Protein AF-A0A6V7HT49-F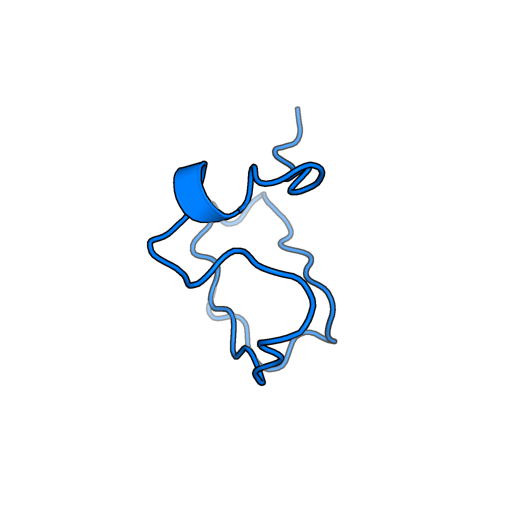1 (afdb_monomer_lite)

Secondary structure (DSSP, 8-state):
-------TTTTHHHHS----STT------------TT-----SS-------

Organism: NCBI:txid1563983

Foldseek 3Di:
DDDDDDCPPPNVCVVDNDDRDPVDDDDDDDDDDDPPVDDDDDPDDDPDDDD

InterPro domains:
  IPR042097 Aminopeptidase N-like , N-terminal domain superfamliy [G3DSA:2.60.40.1730] (1-51)
  IPR042097 Aminopeptidase N-like , N-terminal domain superfamliy [SSF63737] (3-50)
  IPR045357 Aminopeptidase N-like , N-terminal domain [PF17900] (2-49)
  IPR050344 Peptidase M1 family aminopeptidases [PTHR11533] (2-46)

Radius of gyration: 13.01 Å; chains: 1; bounding box: 28×27×27 Å

Structure (mmCIF, N/CA/C/O backbone):
data_AF-A0A6V7HT49-F1
#
_entry.id   AF-A0A6V7HT49-F1
#
loop_
_atom_site.group_PDB
_atom_site.id
_atom_site.type_symbol
_atom_site.label_atom_id
_atom_site.label_alt_id
_atom_site.label_comp_id
_atom_site.label_asym_id
_atom_site.label_entity_id
_atom_site.label_seq_id
_atom_site.pdbx_PDB_ins_code
_atom_site.Cartn_x
_atom_site.Cartn_y
_atom_site.Cartn_z
_atom_site.occupancy
_atom_site.B_iso_or_equiv
_atom_site.auth_seq_id
_atom_site.auth_comp_id
_atom_site.auth_asym_id
_atom_site.auth_atom_id
_atom_site.pdbx_PDB_model_num
ATOM 1 N N . THR A 1 1 ? 12.883 9.892 -11.031 1.00 85.06 1 THR A N 1
ATOM 2 C CA . THR A 1 1 ? 11.465 10.240 -10.792 1.00 85.06 1 THR A CA 1
ATOM 3 C C . THR A 1 1 ? 10.834 9.188 -9.909 1.00 85.06 1 THR A C 1
ATOM 5 O O . THR A 1 1 ? 11.108 8.016 -10.130 1.00 85.06 1 THR A O 1
ATOM 8 N N . PHE A 1 2 ? 10.046 9.578 -8.906 1.00 92.56 2 PHE A N 1
ATOM 9 C CA . PHE A 1 2 ? 9.330 8.652 -8.020 1.00 92.56 2 PHE A CA 1
ATOM 10 C C . PHE A 1 2 ? 7.843 9.020 -7.969 1.00 92.56 2 PHE A C 1
ATOM 12 O O . PHE A 1 2 ? 7.476 10.152 -8.274 1.00 92.56 2 PHE A O 1
ATOM 19 N N . ILE A 1 3 ? 7.003 8.057 -7.595 1.00 95.19 3 ILE A N 1
ATOM 20 C CA . ILE A 1 3 ? 5.567 8.246 -7.374 1.00 95.19 3 ILE A CA 1
ATOM 21 C C . ILE A 1 3 ? 5.305 7.951 -5.899 1.00 95.19 3 ILE A C 1
ATOM 23 O O . ILE A 1 3 ? 5.798 6.953 -5.374 1.00 95.19 3 ILE A O 1
ATOM 27 N N . ALA A 1 4 ? 4.558 8.824 -5.229 1.00 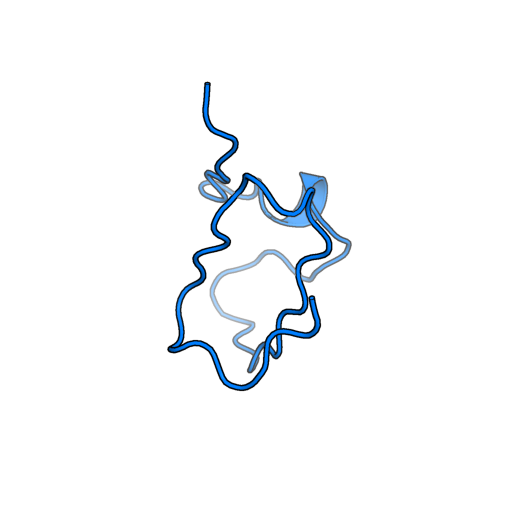95.94 4 ALA A N 1
ATOM 28 C CA . ALA A 1 4 ? 4.210 8.678 -3.822 1.00 95.94 4 ALA A CA 1
ATOM 29 C C . ALA A 1 4 ? 2.800 9.210 -3.553 1.00 95.94 4 ALA A C 1
ATOM 31 O O . ALA A 1 4 ? 2.247 9.983 -4.333 1.00 95.94 4 ALA A O 1
ATOM 32 N N . THR A 1 5 ? 2.231 8.800 -2.423 1.00 96.38 5 THR A N 1
ATOM 33 C CA . THR A 1 5 ? 0.893 9.200 -1.986 1.00 96.38 5 THR A CA 1
ATOM 34 C C . THR A 1 5 ? 0.982 10.070 -0.739 1.00 96.38 5 THR A C 1
ATOM 36 O O . THR A 1 5 ? 1.647 9.694 0.225 1.00 96.38 5 THR A O 1
ATOM 39 N N . HIS A 1 6 ? 0.250 11.184 -0.715 1.00 96.62 6 HIS A N 1
ATOM 40 C CA . HIS A 1 6 ? 0.004 11.971 0.492 1.00 96.62 6 HIS A CA 1
ATOM 41 C C . HIS A 1 6 ? -1.506 12.023 0.745 1.00 96.62 6 HIS A C 1
ATOM 43 O O . HIS A 1 6 ? -2.236 12.720 0.045 1.00 96.62 6 HIS A O 1
ATOM 49 N N . LEU A 1 7 ? -1.980 11.227 1.707 1.00 96.44 7 LEU A N 1
ATOM 50 C CA . LEU A 1 7 ? -3.414 10.950 1.870 1.00 96.44 7 LEU A CA 1
ATOM 51 C C . LEU A 1 7 ? -4.115 11.839 2.910 1.00 96.44 7 LEU A C 1
ATOM 53 O O . LEU A 1 7 ? -5.338 11.817 3.002 1.00 96.44 7 LEU A O 1
ATOM 57 N N . ARG A 1 8 ? -3.371 12.674 3.647 1.00 93.50 8 ARG A N 1
ATOM 58 C CA . ARG A 1 8 ? -3.954 13.731 4.494 1.00 93.50 8 ARG A CA 1
ATOM 59 C C . ARG A 1 8 ? -4.191 15.006 3.669 1.00 93.50 8 ARG A C 1
ATOM 61 O O . ARG A 1 8 ? -3.459 15.258 2.715 1.00 93.50 8 ARG A O 1
ATOM 68 N N . LEU A 1 9 ? -5.153 15.870 3.983 1.00 91.38 9 LEU A N 1
ATOM 69 C CA . LEU A 1 9 ? -6.382 15.673 4.761 1.00 91.38 9 LEU A CA 1
ATOM 70 C C . LEU A 1 9 ? -7.456 15.150 3.788 1.00 91.38 9 LEU A C 1
ATOM 72 O O . LEU A 1 9 ? -7.703 15.800 2.775 1.00 91.38 9 LEU A O 1
ATOM 76 N N . ASN A 1 10 ? -8.053 13.990 4.059 1.00 91.19 10 ASN A N 1
ATOM 77 C CA . ASN A 1 10 ? -9.129 13.393 3.255 1.00 91.19 10 ASN A CA 1
ATOM 78 C C . ASN A 1 10 ? -8.809 13.204 1.754 1.00 91.19 10 ASN A C 1
ATOM 80 O O . ASN A 1 10 ? -9.673 13.344 0.883 1.00 91.19 10 ASN A O 1
ATOM 84 N N . ASN A 1 11 ? -7.547 12.904 1.436 1.00 95.56 11 ASN A N 1
ATOM 85 C CA . ASN A 1 11 ? -7.106 12.625 0.068 1.00 95.56 11 ASN A CA 1
ATOM 86 C C . ASN A 1 11 ? -7.097 11.123 -0.259 1.00 95.56 11 ASN A C 1
ATOM 88 O O . ASN A 1 11 ? -6.870 10.770 -1.418 1.00 95.56 11 ASN A O 1
ATOM 92 N N . ALA A 1 12 ? -7.356 10.231 0.706 1.00 96.31 12 ALA A N 1
ATOM 93 C CA . ALA A 1 12 ? -7.368 8.786 0.459 1.00 96.31 12 ALA A CA 1
ATOM 94 C C . ALA A 1 12 ? -8.438 8.403 -0.569 1.00 96.31 12 ALA A C 1
ATOM 96 O O . ALA A 1 12 ? -8.145 7.663 -1.511 1.00 96.31 12 ALA A O 1
ATOM 97 N N . ARG A 1 13 ? -9.616 9.033 -0.476 1.00 95.25 13 ARG A N 1
ATOM 98 C CA . ARG A 1 13 ? -10.743 8.840 -1.407 1.00 95.25 13 ARG A CA 1
ATOM 99 C C . ARG A 1 13 ? -10.431 9.170 -2.876 1.00 95.25 13 ARG A C 1
ATOM 101 O O . ARG A 1 13 ? -11.161 8.743 -3.764 1.00 95.25 13 ARG A O 1
ATOM 108 N N . ARG A 1 14 ? -9.356 9.926 -3.151 1.00 94.88 14 ARG A N 1
ATOM 109 C CA . ARG A 1 14 ? -8.893 10.243 -4.519 1.00 94.88 14 ARG A CA 1
ATOM 110 C C . ARG A 1 14 ? -8.029 9.133 -5.119 1.00 94.88 14 ARG A C 1
ATOM 112 O O . ARG A 1 14 ? -7.891 9.076 -6.335 1.00 94.88 14 ARG A O 1
ATOM 119 N N . LEU A 1 15 ? -7.421 8.299 -4.273 1.00 95.38 15 LEU A N 1
ATOM 120 C CA . LEU A 1 15 ? -6.576 7.182 -4.688 1.00 95.38 15 LEU A CA 1
ATOM 121 C C . LEU A 1 15 ? -7.401 5.908 -4.889 1.00 95.38 15 LEU A C 1
ATOM 123 O O . LEU A 1 15 ? -7.216 5.210 -5.883 1.00 95.38 15 LEU A O 1
ATOM 127 N N . PHE A 1 16 ? -8.286 5.596 -3.942 1.00 95.06 16 PHE A N 1
ATOM 128 C CA . PHE A 1 16 ? -9.180 4.444 -4.009 1.00 95.06 16 PHE A CA 1
ATOM 129 C C . PHE A 1 16 ? -10.473 4.721 -3.226 1.00 95.06 16 PHE A C 1
ATOM 131 O O . PHE A 1 16 ? -10.452 5.510 -2.280 1.00 95.06 16 PHE A O 1
ATOM 138 N N . PRO A 1 17 ? -11.603 4.084 -3.580 1.00 95.88 17 PRO A N 1
ATOM 139 C CA . PRO A 1 17 ? -12.835 4.211 -2.809 1.00 95.88 17 PRO A CA 1
ATOM 140 C C . PRO A 1 17 ? -12.652 3.689 -1.377 1.00 95.88 17 PRO A C 1
ATOM 142 O O . PRO A 1 17 ? -12.311 2.523 -1.173 1.00 95.88 17 PRO A O 1
ATOM 145 N N . CYS A 1 18 ? -12.886 4.541 -0.381 1.00 95.75 18 CYS A N 1
ATOM 146 C CA . CYS A 1 18 ? -12.786 4.187 1.033 1.00 95.75 18 CYS A CA 1
ATOM 147 C C . CYS A 1 18 ? -13.624 5.1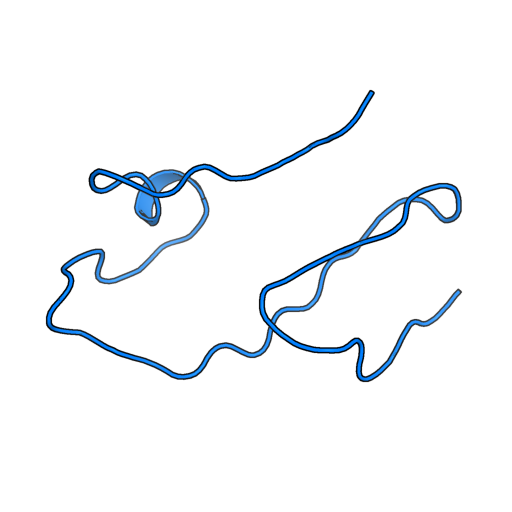15 1.919 1.00 95.75 18 CYS A C 1
ATOM 149 O O . CYS A 1 18 ? -13.991 6.217 1.511 1.00 95.75 18 CYS A O 1
ATOM 151 N N . ILE A 1 19 ? -13.875 4.683 3.158 1.00 96.38 19 ILE A N 1
ATOM 152 C CA . ILE A 1 19 ? -14.398 5.545 4.224 1.00 96.38 19 ILE A CA 1
ATOM 153 C C . ILE A 1 19 ? -13.208 6.326 4.793 1.00 96.38 19 ILE A C 1
ATOM 155 O O . ILE A 1 19 ? -12.407 5.790 5.551 1.00 96.38 19 ILE A O 1
ATOM 159 N N . ASP A 1 20 ? -13.048 7.565 4.339 1.00 95.12 20 ASP A N 1
ATOM 160 C CA . ASP A 1 20 ? -11.879 8.416 4.593 1.00 95.12 20 ASP A CA 1
ATOM 161 C C . ASP A 1 20 ? -12.118 9.347 5.790 1.00 95.12 20 ASP A C 1
ATOM 163 O O . ASP A 1 20 ? -12.090 10.569 5.652 1.00 95.12 20 ASP A O 1
ATOM 167 N N . GLU A 1 21 ? -12.424 8.722 6.929 1.00 94.88 21 GLU A N 1
ATOM 168 C CA . GLU A 1 21 ? -12.647 9.336 8.241 1.00 94.88 21 GLU A CA 1
ATOM 169 C C . GLU A 1 21 ? -11.792 8.577 9.285 1.00 94.88 21 GLU A C 1
ATOM 171 O O . GLU A 1 21 ? -11.730 7.340 9.246 1.00 94.88 21 GLU A O 1
ATOM 176 N N . PRO A 1 22 ? -11.084 9.270 10.197 1.00 92.38 22 PRO A N 1
ATOM 177 C CA . PRO A 1 22 ? -10.010 8.686 11.012 1.00 92.38 22 PRO A CA 1
ATOM 178 C C . PRO A 1 22 ? -10.464 7.617 12.020 1.00 92.38 22 PRO A C 1
ATOM 180 O O . PRO A 1 22 ? -9.655 6.780 12.442 1.00 92.38 22 PRO A O 1
ATOM 183 N N . GLU A 1 23 ? -11.736 7.624 12.410 1.00 96.62 23 GLU A N 1
ATOM 184 C CA . GLU A 1 23 ? -12.339 6.662 13.336 1.00 96.62 23 GLU A CA 1
ATOM 185 C C . GLU A 1 23 ? -12.484 5.266 12.708 1.00 96.62 23 GLU A C 1
ATOM 187 O O . GLU A 1 23 ? -12.439 4.255 13.415 1.00 96.62 23 GLU A O 1
ATOM 192 N N . TYR A 1 24 ? -12.597 5.183 11.380 1.00 95.38 24 TYR A N 1
ATOM 193 C CA . TYR A 1 24 ? -12.877 3.940 10.658 1.00 95.38 24 TYR A CA 1
ATOM 194 C C . TYR A 1 24 ? -11.588 3.213 10.258 1.00 95.38 24 TYR A C 1
ATOM 196 O O . TYR A 1 24 ? -11.162 3.200 9.103 1.00 95.38 24 TYR A O 1
ATOM 204 N N . LYS A 1 25 ? -10.944 2.575 11.239 1.00 95.75 25 LYS A N 1
ATOM 205 C CA . LYS A 1 25 ? -9.701 1.815 11.027 1.00 95.75 25 LYS A CA 1
ATOM 206 C C . LYS A 1 25 ? -9.962 0.453 10.376 1.00 95.75 25 LYS A C 1
ATOM 208 O O . LYS A 1 25 ? -10.865 -0.277 10.769 1.00 95.75 25 LYS A O 1
ATOM 213 N N . ALA A 1 26 ? -9.084 0.065 9.453 1.00 96.62 26 ALA A N 1
ATOM 214 C CA . ALA A 1 26 ? -9.085 -1.247 8.810 1.00 96.62 26 ALA A CA 1
ATOM 215 C C . ALA A 1 26 ? -7.654 -1.780 8.628 1.00 96.62 26 ALA A C 1
ATOM 217 O O . ALA A 1 26 ? -6.680 -1.026 8.672 1.00 96.62 26 ALA A O 1
ATOM 218 N N . LYS A 1 27 ? -7.522 -3.095 8.416 1.00 96.81 27 LYS A N 1
ATOM 219 C CA . LYS A 1 27 ? -6.259 -3.712 7.985 1.00 96.81 27 LYS A CA 1
ATOM 220 C C . LYS A 1 27 ? -6.179 -3.674 6.462 1.00 96.81 27 LYS A C 1
ATOM 222 O O . LYS A 1 27 ? -7.151 -4.006 5.790 1.00 96.81 27 LYS A O 1
ATOM 227 N N . PHE A 1 28 ? -5.012 -3.331 5.928 1.00 95.94 28 PHE A N 1
ATOM 228 C CA . PHE A 1 28 ? -4.789 -3.226 4.488 1.00 95.94 28 PHE A CA 1
ATOM 229 C C . PHE A 1 28 ? -3.750 -4.243 4.034 1.00 95.94 28 PHE A C 1
ATOM 231 O O . PHE A 1 28 ? -2.634 -4.265 4.547 1.00 95.94 28 PHE A O 1
ATOM 238 N N . ARG A 1 29 ? -4.108 -5.048 3.032 1.00 96.38 29 ARG A N 1
ATOM 239 C CA . ARG A 1 29 ? -3.155 -5.841 2.252 1.00 96.38 29 ARG A CA 1
ATOM 240 C C . ARG A 1 29 ? -3.011 -5.183 0.887 1.00 96.38 29 ARG A C 1
ATOM 242 O O . ARG A 1 29 ? -3.970 -5.150 0.121 1.00 96.38 29 ARG A O 1
ATOM 249 N N . VAL A 1 30 ? -1.832 -4.636 0.609 1.00 95.25 30 VAL A N 1
ATOM 250 C CA . VAL A 1 30 ? -1.579 -3.813 -0.582 1.00 95.25 30 VAL A CA 1
ATOM 251 C C . VAL A 1 30 ? -0.734 -4.591 -1.585 1.00 95.25 30 VAL A C 1
ATOM 253 O O . VAL A 1 30 ? 0.303 -5.144 -1.231 1.00 95.25 30 VAL A O 1
ATOM 256 N N . ILE A 1 31 ? -1.161 -4.597 -2.848 1.00 95.75 31 ILE A N 1
ATOM 257 C CA . ILE A 1 31 ? -0.421 -5.175 -3.975 1.00 95.75 31 ILE A CA 1
ATOM 258 C C . ILE A 1 31 ? -0.138 -4.043 -4.960 1.00 95.75 31 ILE A C 1
ATOM 260 O O . ILE A 1 31 ? -1.061 -3.355 -5.387 1.00 95.75 31 ILE A O 1
ATOM 264 N N . ILE A 1 32 ? 1.134 -3.840 -5.310 1.00 94.88 32 ILE A N 1
ATOM 265 C CA . ILE A 1 32 ? 1.561 -2.776 -6.228 1.00 94.88 32 ILE A CA 1
ATOM 266 C C . ILE A 1 32 ? 2.218 -3.411 -7.449 1.00 94.88 32 ILE A C 1
ATOM 268 O O . ILE A 1 32 ? 3.325 -3.951 -7.358 1.00 94.88 32 ILE A O 1
ATOM 272 N N . VAL A 1 33 ? 1.545 -3.298 -8.593 1.00 95.38 33 VAL A N 1
ATOM 273 C CA . VAL A 1 33 ? 2.110 -3.631 -9.903 1.00 95.38 33 VAL A CA 1
ATOM 274 C C . VAL A 1 33 ? 2.951 -2.451 -10.376 1.00 95.38 33 VAL A C 1
ATOM 276 O O . VAL A 1 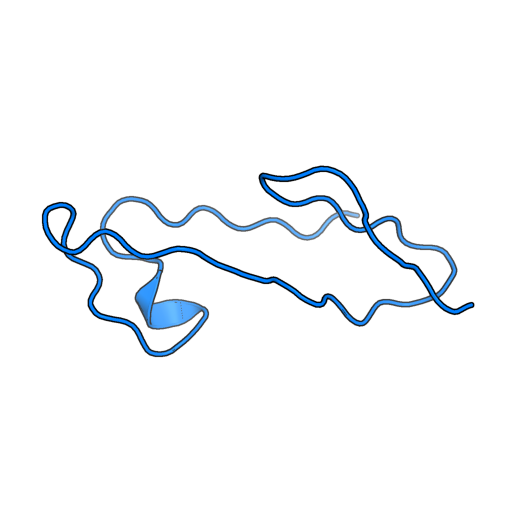33 ? 2.518 -1.302 -10.317 1.00 95.38 33 VAL A O 1
ATOM 279 N N . ARG A 1 34 ? 4.179 -2.730 -10.808 1.00 93.62 34 ARG A N 1
ATOM 280 C CA . ARG A 1 34 ? 5.158 -1.714 -11.200 1.00 93.62 34 ARG A CA 1
ATOM 281 C C . ARG A 1 34 ? 6.107 -2.263 -12.268 1.00 93.62 34 ARG A C 1
ATOM 283 O O . ARG A 1 34 ? 6.295 -3.478 -12.320 1.00 93.62 34 ARG A O 1
ATOM 290 N N . PRO A 1 35 ? 6.753 -1.402 -13.070 1.00 94.50 35 PRO A N 1
ATOM 291 C CA . PRO A 1 35 ? 7.860 -1.819 -13.929 1.00 94.50 35 PRO A CA 1
ATOM 292 C C . PRO A 1 35 ? 8.998 -2.461 -13.120 1.00 94.50 35 PRO A C 1
ATOM 294 O O . PRO A 1 35 ? 9.275 -2.021 -12.004 1.00 94.50 35 PRO A O 1
ATOM 297 N N . LYS A 1 36 ? 9.711 -3.438 -13.702 1.00 92.19 36 LYS A N 1
ATOM 298 C CA . LYS A 1 36 ? 10.799 -4.179 -13.024 1.00 92.19 36 LYS A CA 1
ATOM 299 C C . LYS A 1 36 ? 11.900 -3.279 -12.451 1.00 92.19 36 LYS A C 1
ATOM 301 O O . LYS A 1 36 ? 12.459 -3.579 -11.406 1.00 92.19 36 LYS A O 1
ATOM 306 N N . ALA A 1 37 ? 12.176 -2.151 -13.106 1.00 93.31 37 ALA A N 1
ATOM 307 C CA . ALA A 1 37 ? 13.178 -1.181 -12.663 1.00 93.31 37 ALA A CA 1
ATOM 308 C C . ALA A 1 37 ? 12.750 -0.345 -11.437 1.00 93.31 37 ALA A C 1
ATOM 310 O O . ALA A 1 37 ? 13.546 0.439 -10.924 1.00 93.31 37 ALA A O 1
ATOM 311 N N . MET A 1 38 ? 11.500 -0.462 -10.973 1.00 94.25 38 MET A N 1
ATOM 312 C CA . MET A 1 38 ? 10.982 0.293 -9.833 1.00 94.25 38 MET A CA 1
ATOM 313 C C . MET A 1 38 ? 10.866 -0.573 -8.580 1.00 94.25 38 MET A C 1
ATOM 315 O O . MET A 1 38 ? 10.535 -1.759 -8.625 1.00 94.25 38 MET A O 1
ATOM 319 N N . VAL A 1 39 ? 11.050 0.060 -7.423 1.00 94.00 39 VAL A N 1
ATOM 320 C CA . VAL A 1 39 ? 10.860 -0.562 -6.109 1.00 94.00 39 VAL A CA 1
ATOM 321 C C . VAL A 1 39 ? 9.586 -0.006 -5.481 1.00 94.00 39 VAL A C 1
ATOM 323 O O . VAL A 1 39 ? 9.449 1.204 -5.330 1.00 94.00 39 VAL A O 1
ATOM 326 N N . ALA A 1 40 ? 8.656 -0.883 -5.098 1.00 95.44 40 ALA A N 1
ATOM 327 C CA . ALA A 1 40 ? 7.481 -0.488 -4.329 1.00 95.44 40 ALA A CA 1
ATOM 328 C C . ALA A 1 40 ? 7.796 -0.473 -2.836 1.00 95.44 40 ALA A C 1
ATOM 330 O O . ALA A 1 40 ? 8.460 -1.370 -2.311 1.00 95.44 40 ALA A O 1
ATOM 331 N N . ARG A 1 41 ? 7.259 0.534 -2.152 1.00 95.50 41 ARG A N 1
ATOM 332 C CA . ARG A 1 41 ? 7.262 0.649 -0.696 1.00 95.50 41 ARG A CA 1
ATOM 333 C C . ARG A 1 41 ? 5.837 0.916 -0.225 1.00 95.50 41 ARG A C 1
ATOM 335 O O . ARG A 1 41 ? 5.083 1.612 -0.899 1.00 95.50 41 ARG A O 1
ATOM 342 N N . SER A 1 42 ? 5.489 0.350 0.920 1.00 96.19 42 SER A N 1
ATOM 343 C CA . SER A 1 42 ? 4.223 0.576 1.614 1.00 96.19 42 SER A CA 1
ATOM 344 C C . SER A 1 42 ? 4.478 0.598 3.123 1.00 96.19 42 SER A C 1
ATOM 346 O O . SER A 1 42 ? 5.623 0.543 3.573 1.00 96.19 42 SER A O 1
ATOM 348 N N . ASN A 1 43 ? 3.410 0.693 3.909 1.00 96.94 43 ASN A N 1
ATOM 349 C CA . ASN A 1 43 ? 3.474 0.777 5.365 1.00 96.94 43 ASN A CA 1
ATOM 350 C C . ASN A 1 43 ? 4.007 -0.510 6.026 1.00 96.94 43 ASN A C 1
ATOM 352 O O . ASN A 1 43 ? 4.356 -0.478 7.203 1.00 96.94 43 ASN A O 1
ATOM 356 N N . THR A 1 44 ? 4.040 -1.635 5.306 1.00 96.56 44 THR A N 1
ATOM 357 C CA . THR A 1 44 ? 4.439 -2.952 5.823 1.00 96.56 44 THR A CA 1
ATOM 358 C C . THR A 1 44 ? 5.618 -3.535 5.034 1.00 96.56 44 THR A C 1
ATOM 360 O O . THR A 1 44 ? 5.847 -3.136 3.888 1.00 96.56 44 THR A O 1
ATOM 363 N N . PRO A 1 45 ? 6.371 -4.497 5.606 1.00 96.12 45 PRO A N 1
ATOM 364 C CA . PRO A 1 45 ? 7.388 -5.243 4.868 1.00 96.12 45 PRO A CA 1
ATOM 365 C C . PRO A 1 45 ? 6.819 -5.940 3.623 1.00 96.12 45 PRO A C 1
ATOM 367 O O . PRO A 1 45 ? 5.638 -6.282 3.564 1.00 96.12 45 PRO A O 1
ATOM 370 N N . LEU A 1 46 ? 7.678 -6.159 2.626 1.00 94.88 46 LEU A N 1
ATOM 371 C CA . LEU A 1 46 ? 7.324 -6.880 1.405 1.00 94.88 46 LEU A CA 1
ATOM 372 C C . LEU A 1 46 ? 7.114 -8.368 1.714 1.00 94.88 46 LEU A C 1
ATOM 374 O O . LEU A 1 46 ? 8.054 -9.040 2.125 1.00 94.88 46 LEU A O 1
ATOM 378 N N . GLU A 1 47 ? 5.912 -8.884 1.455 1.00 95.75 47 GLU A N 1
ATOM 379 C CA . GLU A 1 47 ? 5.615 -10.317 1.604 1.00 95.75 47 GLU A CA 1
ATOM 380 C C . GLU A 1 47 ? 6.067 -11.133 0.383 1.00 95.75 47 GLU A C 1
ATOM 382 O O . GLU A 1 47 ? 6.697 -12.178 0.522 1.00 95.75 47 GLU A O 1
ATOM 387 N N . LYS A 1 48 ? 5.745 -10.664 -0.831 1.00 94.5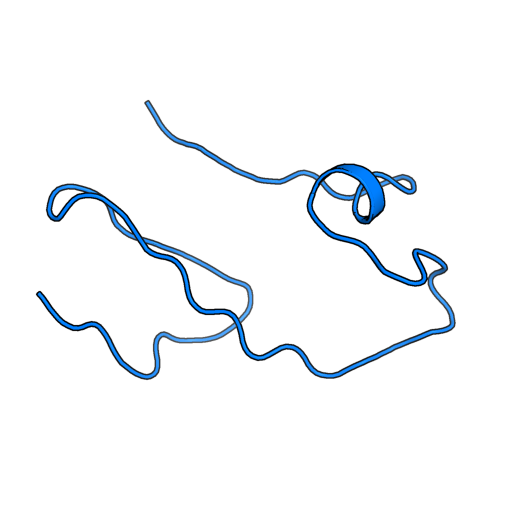6 48 LYS A N 1
ATOM 388 C CA . LYS A 1 48 ? 6.065 -11.351 -2.090 1.00 94.56 48 LYS A CA 1
ATOM 389 C C . LYS A 1 48 ? 6.211 -10.349 -3.233 1.00 94.56 48 LYS A C 1
ATOM 391 O O . LYS A 1 48 ? 5.387 -9.449 -3.380 1.00 94.56 48 LYS A O 1
ATOM 396 N N . SER A 1 49 ? 7.223 -10.537 -4.077 1.00 94.81 49 SER A N 1
ATOM 397 C CA . SER A 1 49 ? 7.352 -9.860 -5.372 1.00 94.81 49 SER A CA 1
ATOM 398 C C . SER A 1 49 ? 7.599 -10.921 -6.432 1.00 94.81 49 SER A C 1
ATOM 400 O O . SER A 1 49 ? 8.492 -11.747 -6.275 1.00 94.81 49 SER A O 1
ATOM 402 N N . ILE A 1 50 ? 6.782 -10.913 -7.478 1.00 88.44 50 ILE A N 1
ATOM 403 C CA . ILE A 1 50 ? 7.023 -11.693 -8.692 1.00 88.44 50 ILE A CA 1
ATOM 404 C C . ILE A 1 50 ? 7.707 -10.772 -9.698 1.00 88.44 50 ILE A C 1
ATOM 406 O O . ILE A 1 50 ? 7.297 -9.618 -9.844 1.00 88.44 50 ILE A O 1
ATOM 410 N N . GLU A 1 51 ? 8.788 -11.255 -10.302 1.00 69.69 51 GLU A N 1
ATOM 411 C CA . GLU A 1 51 ? 9.512 -10.546 -11.358 1.00 69.69 51 GLU A CA 1
ATOM 412 C C . GLU A 1 51 ? 8.849 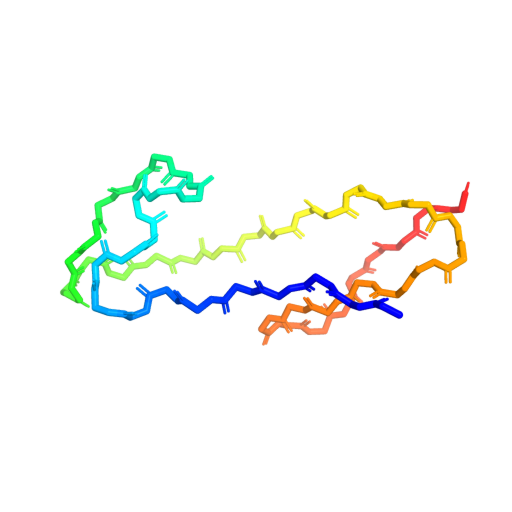-10.720 -12.717 1.00 69.69 51 GLU A C 1
ATOM 414 O O . GLU A 1 51 ? 8.425 -11.842 -13.059 1.00 69.69 51 GLU A O 1
#

pLDDT: mean 94.29, std 4.08, range [69.69, 96.94]

Sequence (51 aa):
TFIATHLRLNNARRLFPCIDEPEYKAKFRVIIVRPKAMVARSNTPLEKSIE